Protein AF-A0A9E2KPX1-F1 (afdb_monomer_lite)

InterPro domains:
  IPR003761 Exonuclease VII, small subunit [MF_00337] (8-68)
  IPR003761 Exonuclease VII, small subunit [PF02609] (10-59)
  IPR003761 Exonuclease VII, small subunit [PTHR34137] (3-67)
  IPR003761 Exonuclease VII, small subunit [TIGR01280] (9-63)
  IPR037004 Exonuclease VII, small subunit superfamily [G3DSA:1.10.287.1040] (4-72)
  IPR037004 Exonuclease VII, small subunit superfamily [SSF116842] (5-63)

Secondary structure (DSSP, 8-state):
-HHHHHHHHHHHHHHHHHHHHHHHTT-S-HHHHHHHHHHHHHHHHHHHHHHHHHHHHHHHHHHHHHHHH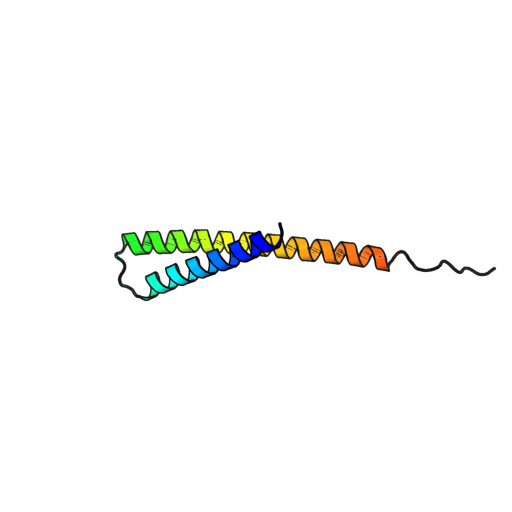HS--------

Structure (mmCIF, N/CA/C/O backbone):
data_AF-A0A9E2KPX1-F1
#
_entry.id   AF-A0A9E2KPX1-F1
#
loop_
_atom_site.group_PDB
_atom_site.id
_atom_site.type_symbol
_atom_site.label_atom_id
_atom_site.label_alt_id
_atom_site.label_comp_id
_atom_site.label_asym_id
_atom_site.label_entity_id
_atom_site.label_seq_id
_atom_site.pdbx_PDB_ins_code
_atom_site.Cartn_x
_atom_site.Cartn_y
_atom_site.Cartn_z
_atom_site.occupancy
_atom_site.B_iso_or_equiv
_atom_site.auth_seq_id
_atom_site.auth_comp_id
_atom_site.auth_asym_id
_atom_site.auth_atom_id
_atom_site.pdbx_PDB_model_num
ATOM 1 N N . MET A 1 1 ? 16.539 -8.721 -8.742 1.00 47.47 1 MET A N 1
ATOM 2 C CA . MET A 1 1 ? 16.054 -7.522 -8.010 1.00 47.47 1 MET A CA 1
ATOM 3 C C . MET A 1 1 ? 14.597 -7.163 -8.338 1.00 47.47 1 MET A C 1
ATOM 5 O O . MET A 1 1 ? 13.989 -6.478 -7.527 1.00 47.47 1 MET A O 1
ATOM 9 N N . SER A 1 2 ? 14.014 -7.600 -9.466 1.00 55.38 2 SER A N 1
ATOM 10 C CA . SER A 1 2 ? 12.627 -7.258 -9.845 1.00 55.38 2 SER A CA 1
ATOM 11 C C . SER A 1 2 ? 11.549 -8.049 -9.090 1.00 55.38 2 SER A C 1
ATOM 13 O O . SER A 1 2 ? 10.528 -7.469 -8.736 1.00 55.38 2 SER A O 1
ATOM 15 N N . ASP A 1 3 ? 11.800 -9.317 -8.754 1.00 61.84 3 ASP A N 1
ATOM 16 C CA . ASP A 1 3 ? 10.806 -10.187 -8.095 1.00 61.84 3 ASP A CA 1
ATOM 17 C C . ASP A 1 3 ? 10.518 -9.775 -6.642 1.00 61.84 3 ASP A C 1
ATOM 19 O O . ASP A 1 3 ? 9.384 -9.824 -6.175 1.00 61.84 3 ASP A O 1
ATOM 23 N N . ASN A 1 4 ? 11.531 -9.248 -5.944 1.00 74.94 4 ASN A N 1
ATOM 24 C CA . ASN A 1 4 ? 11.411 -8.823 -4.546 1.00 74.94 4 ASN A CA 1
ATOM 25 C C . ASN A 1 4 ? 10.442 -7.638 -4.363 1.00 74.94 4 ASN A C 1
ATOM 27 O O . ASN A 1 4 ? 9.752 -7.531 -3.354 1.00 74.94 4 ASN A O 1
ATOM 31 N N . LYS A 1 5 ? 10.357 -6.738 -5.354 1.00 74.44 5 LYS A N 1
ATOM 32 C CA . LYS A 1 5 ? 9.473 -5.563 -5.275 1.00 74.44 5 LYS A CA 1
ATOM 33 C C . LYS A 1 5 ? 7.998 -5.940 -5.451 1.00 74.44 5 LYS A C 1
ATOM 35 O O . LYS A 1 5 ? 7.134 -5.267 -4.896 1.00 74.44 5 LYS A O 1
ATOM 40 N N . MET A 1 6 ? 7.731 -7.014 -6.195 1.00 76.06 6 MET A N 1
ATOM 41 C CA . MET A 1 6 ? 6.390 -7.559 -6.394 1.00 76.06 6 MET A CA 1
ATOM 42 C C . MET A 1 6 ? 5.932 -8.355 -5.168 1.00 76.06 6 MET A C 1
ATOM 44 O O . MET A 1 6 ? 4.844 -8.093 -4.670 1.00 76.06 6 MET A O 1
ATOM 48 N N . HIS A 1 7 ? 6.809 -9.185 -4.590 1.00 76.06 7 HIS A N 1
ATOM 49 C CA . HIS A 1 7 ? 6.551 -9.851 -3.306 1.00 76.06 7 HIS A CA 1
ATOM 50 C C . HIS A 1 7 ? 6.239 -8.834 -2.190 1.00 76.06 7 HIS A C 1
ATOM 52 O O . HIS A 1 7 ? 5.234 -8.938 -1.495 1.00 76.06 7 HIS A O 1
ATOM 58 N N . SER A 1 8 ? 7.026 -7.755 -2.106 1.00 90.38 8 SER A N 1
ATOM 59 C CA . SER A 1 8 ? 6.779 -6.631 -1.188 1.00 90.38 8 SER A CA 1
ATOM 60 C C . SER A 1 8 ? 5.447 -5.902 -1.435 1.00 90.38 8 SER A C 1
ATOM 62 O O . SER A 1 8 ? 4.901 -5.269 -0.527 1.00 90.38 8 SER A O 1
ATOM 64 N N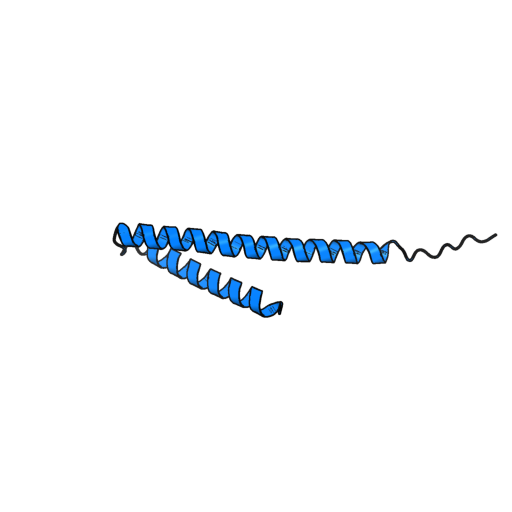 . LEU A 1 9 ? 4.935 -5.895 -2.667 1.00 93.19 9 LEU A N 1
ATOM 65 C CA . LEU A 1 9 ? 3.639 -5.293 -2.976 1.00 93.19 9 LEU A CA 1
ATOM 66 C C . LEU A 1 9 ? 2.496 -6.203 -2.513 1.00 93.19 9 LEU A C 1
ATOM 68 O O . LEU A 1 9 ? 1.559 -5.706 -1.895 1.00 93.19 9 LEU A O 1
ATOM 72 N N . GLU A 1 10 ? 2.598 -7.508 -2.760 1.00 93.31 10 GLU A N 1
ATOM 73 C CA . GLU A 1 10 ? 1.630 -8.512 -2.298 1.00 93.31 10 GLU A CA 1
ATOM 74 C C . GLU A 1 10 ? 1.515 -8.523 -0.767 1.00 93.31 10 GLU A C 1
ATOM 76 O O . GLU A 1 10 ? 0.408 -8.469 -0.233 1.00 93.31 10 GLU A O 1
ATOM 81 N N . GLU A 1 11 ? 2.644 -8.467 -0.055 1.00 95.44 11 GLU A N 1
ATOM 82 C CA . GLU A 1 11 ? 2.679 -8.349 1.410 1.00 95.44 11 GLU A CA 1
ATOM 83 C C . GLU A 1 11 ? 1.950 -7.094 1.910 1.00 95.44 11 GLU A C 1
ATOM 85 O O . GLU A 1 11 ? 1.144 -7.156 2.840 1.00 95.44 11 GLU A O 1
ATOM 90 N N . ARG A 1 12 ? 2.189 -5.942 1.271 1.00 95.75 12 ARG A N 1
ATOM 91 C CA . ARG A 1 12 ? 1.512 -4.687 1.628 1.00 95.75 12 ARG A CA 1
ATOM 92 C C . ARG A 1 12 ? 0.019 -4.722 1.306 1.00 95.75 12 ARG A C 1
ATOM 94 O O . ARG A 1 12 ? -0.770 -4.141 2.046 1.00 95.75 12 ARG A O 1
ATOM 101 N N . PHE A 1 13 ? -0.396 -5.411 0.244 1.00 96.25 13 PHE A N 1
ATOM 102 C CA . PHE A 1 13 ? -1.816 -5.637 -0.030 1.00 96.25 13 PHE A CA 1
ATOM 103 C C . PHE A 1 13 ? -2.472 -6.520 1.033 1.00 96.25 13 PHE A C 1
ATOM 105 O O . PHE A 1 13 ? -3.563 -6.185 1.489 1.00 96.25 13 PHE A O 1
ATOM 112 N N . ALA A 1 14 ? -1.803 -7.589 1.471 1.00 97.12 14 ALA A N 1
ATOM 113 C CA . ALA A 1 14 ? -2.302 -8.447 2.543 1.00 97.12 14 ALA A CA 1
ATOM 114 C C . ALA A 1 14 ? -2.470 -7.664 3.858 1.00 97.12 14 ALA A C 1
ATOM 116 O O . ALA A 1 14 ? -3.522 -7.726 4.492 1.00 97.12 14 ALA A O 1
ATOM 117 N N . GLN A 1 15 ? -1.480 -6.842 4.220 1.00 97.38 15 GLN A N 1
ATOM 118 C CA . GLN A 1 15 ? -1.569 -5.947 5.380 1.00 97.38 15 GLN A CA 1
ATOM 119 C C . GLN A 1 15 ? -2.724 -4.941 5.256 1.00 97.38 15 GLN A C 1
ATOM 121 O O . GLN A 1 15 ? -3.431 -4.682 6.228 1.00 97.38 15 GLN A O 1
ATOM 126 N N . LEU A 1 16 ? -2.953 -4.381 4.063 1.00 98.00 16 LEU A N 1
ATOM 127 C CA . LEU A 1 16 ? -4.061 -3.453 3.828 1.00 98.00 16 LEU A CA 1
ATOM 128 C C . LEU A 1 16 ? -5.421 -4.143 3.991 1.00 98.00 16 LEU A C 1
ATOM 130 O O . LEU A 1 16 ? -6.320 -3.571 4.603 1.00 98.00 16 LEU A O 1
ATOM 134 N N . GLN A 1 17 ? -5.564 -5.370 3.488 1.00 97.75 17 GLN A N 1
ATOM 135 C CA . GLN A 1 17 ? -6.777 -6.172 3.670 1.00 97.75 17 GLN A CA 1
ATOM 136 C C . GLN A 1 17 ? -7.041 -6.484 5.145 1.00 97.75 17 GLN A C 1
ATOM 138 O O . GLN A 1 17 ? -8.186 -6.417 5.587 1.00 97.75 17 GLN A O 1
ATOM 143 N N . GLU A 1 18 ? -5.996 -6.765 5.923 1.00 97.81 18 GLU A N 1
ATOM 144 C CA . GLU A 1 18 ? -6.126 -6.981 7.364 1.00 97.81 18 GLU A CA 1
ATOM 145 C C . GLU A 1 18 ? -6.638 -5.723 8.083 1.00 97.81 18 GLU A C 1
ATOM 147 O O . GLU A 1 18 ? -7.539 -5.806 8.919 1.00 97.81 18 GLU A O 1
ATOM 152 N N . ILE A 1 19 ? -6.107 -4.548 7.731 1.00 97.62 19 ILE A N 1
ATOM 153 C CA . ILE A 1 19 ? -6.561 -3.263 8.280 1.00 97.62 19 ILE A CA 1
ATOM 154 C C . ILE A 1 19 ? -8.031 -3.008 7.928 1.00 97.62 19 ILE A C 1
ATOM 156 O O . ILE A 1 19 ? -8.808 -2.636 8.805 1.00 97.62 19 ILE A O 1
ATOM 160 N N . ILE A 1 20 ? -8.424 -3.235 6.670 1.00 97.69 20 ILE A N 1
ATOM 161 C 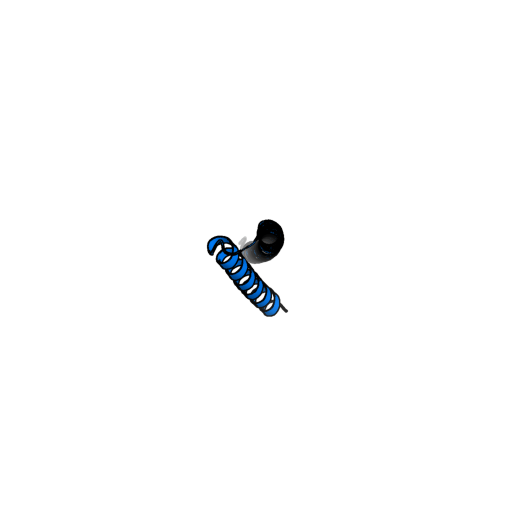CA . ILE A 1 20 ? -9.818 -3.085 6.229 1.00 97.69 20 ILE A CA 1
ATOM 162 C C . ILE A 1 20 ? -10.725 -4.019 7.029 1.00 97.69 20 ILE A C 1
ATOM 164 O O . ILE A 1 20 ? -11.716 -3.562 7.590 1.00 97.69 20 ILE A O 1
ATOM 168 N N . SER A 1 21 ? -10.347 -5.292 7.173 1.00 97.38 21 SER A N 1
ATOM 169 C CA . SER A 1 21 ? -11.136 -6.253 7.945 1.00 97.38 21 SER A CA 1
ATOM 170 C C . SER A 1 21 ? -11.304 -5.819 9.405 1.00 97.38 21 SER A C 1
ATOM 172 O O . SER A 1 21 ? -12.402 -5.911 9.948 1.00 97.38 21 SER A O 1
ATOM 174 N N . LYS A 1 22 ? -10.249 -5.290 10.041 1.00 96.00 22 LYS A N 1
ATOM 175 C CA . LYS A 1 22 ? -10.322 -4.753 11.412 1.00 96.00 22 LYS A CA 1
ATOM 176 C C . LYS A 1 22 ? -11.279 -3.563 11.523 1.00 96.00 22 LYS A C 1
ATOM 178 O O . LYS A 1 22 ? -12.043 -3.494 12.481 1.00 96.00 22 LYS A O 1
ATOM 183 N N . LEU A 1 23 ? -11.257 -2.653 10.549 1.00 96.81 23 LEU A N 1
ATOM 184 C CA . LEU A 1 23 ? -12.174 -1.510 10.497 1.00 96.81 23 LEU A CA 1
ATOM 185 C C . LEU A 1 23 ? -13.631 -1.962 10.294 1.00 96.81 23 LEU A C 1
ATOM 187 O O . LEU A 1 23 ? -14.526 -1.465 10.972 1.00 96.81 23 LEU A O 1
ATOM 191 N N . GLU A 1 24 ? -13.869 -2.933 9.410 1.00 96.88 24 GLU A N 1
ATOM 192 C CA . GLU A 1 24 ? -15.205 -3.471 9.111 1.00 96.88 24 GLU A CA 1
ATOM 193 C C . GLU A 1 24 ? -15.812 -4.269 10.272 1.00 96.88 24 GLU A C 1
ATOM 195 O O . GLU A 1 24 ? -17.031 -4.290 10.432 1.00 96.88 24 GLU A O 1
ATOM 200 N N . GLN A 1 25 ? -14.982 -4.898 11.111 1.00 96.06 25 GLN A N 1
ATOM 201 C CA . GLN A 1 25 ? -15.440 -5.616 12.305 1.00 96.06 25 GLN A CA 1
ATOM 202 C C . GLN A 1 25 ? -16.091 -4.696 13.350 1.00 96.06 25 GLN A C 1
ATOM 204 O O . GLN A 1 25 ? -16.864 -5.179 14.175 1.00 96.06 25 GLN A O 1
ATOM 209 N N . GLY A 1 26 ? -15.779 -3.394 13.353 1.00 91.81 26 GLY A N 1
ATOM 210 C CA . GLY A 1 26 ? -16.419 -2.411 14.240 1.00 91.81 26 GLY A CA 1
ATOM 211 C C . GLY A 1 26 ? -16.138 -2.590 15.741 1.00 91.81 26 GLY A C 1
ATOM 212 O O . GLY A 1 26 ? -16.842 -2.016 16.564 1.00 91.81 26 GLY A O 1
ATOM 213 N N . ASN A 1 27 ? -15.124 -3.382 16.100 1.00 94.62 27 ASN A N 1
ATOM 214 C CA . ASN A 1 27 ? -14.695 -3.669 17.479 1.00 94.62 27 ASN A CA 1
ATOM 215 C C . ASN A 1 27 ? -13.598 -2.702 17.986 1.00 94.62 27 ASN A C 1
ATOM 217 O O . ASN A 1 27 ? -13.108 -2.823 19.102 1.00 94.62 27 ASN A O 1
ATOM 221 N N . LEU A 1 28 ? -13.166 -1.748 17.165 1.00 95.75 28 LEU A N 1
ATOM 222 C CA . LEU A 1 28 ? -12.114 -0.806 17.541 1.00 95.75 28 LEU A CA 1
ATOM 223 C C . LEU A 1 28 ? -12.698 0.355 18.351 1.00 95.75 28 LEU A C 1
ATOM 225 O O . LEU A 1 28 ? -13.777 0.866 18.041 1.00 95.75 28 LEU A O 1
ATOM 229 N N . SER A 1 29 ? -11.958 0.826 19.352 1.00 97.69 29 SER A N 1
ATOM 230 C CA . SER A 1 29 ? -12.216 2.139 19.944 1.00 97.69 29 SER A CA 1
ATOM 231 C C . SER A 1 29 ? -12.036 3.252 18.902 1.00 97.69 29 SER A C 1
ATOM 233 O O . SER A 1 29 ? -11.513 3.037 17.804 1.00 97.69 29 SER A O 1
ATOM 235 N N . LEU A 1 30 ? -12.477 4.469 19.230 1.00 96.75 30 LEU A N 1
ATOM 236 C CA . LEU A 1 30 ? -12.337 5.617 18.331 1.00 96.75 30 LEU A CA 1
ATOM 237 C C . LEU A 1 30 ? -10.869 5.886 17.972 1.00 96.75 30 LEU A C 1
ATOM 239 O O . LEU A 1 30 ? -10.554 6.062 16.796 1.00 96.75 30 LEU A O 1
ATOM 243 N N . ASP A 1 31 ? -9.983 5.871 18.968 1.00 97.69 31 ASP A N 1
ATOM 244 C CA . ASP A 1 31 ? -8.556 6.128 18.766 1.00 97.69 31 ASP A CA 1
ATOM 245 C C . ASP A 1 31 ? -7.920 5.027 17.906 1.00 97.69 31 ASP A C 1
ATOM 247 O O . ASP A 1 31 ? -7.267 5.325 16.906 1.00 97.69 31 ASP A O 1
ATOM 251 N N . GLU A 1 32 ? -8.214 3.755 18.194 1.00 97.62 32 GLU A N 1
ATOM 252 C CA . GLU A 1 32 ? -7.749 2.623 17.379 1.00 97.62 32 GLU A CA 1
ATOM 253 C C . GLU A 1 32 ? -8.289 2.679 15.942 1.00 97.62 32 GLU A C 1
ATOM 255 O O . GLU A 1 32 ? -7.580 2.343 14.993 1.00 97.62 32 GLU A O 1
ATOM 260 N N . SER A 1 33 ? -9.530 3.138 15.754 1.00 97.50 33 SER A N 1
ATOM 261 C CA . SER A 1 33 ? -10.129 3.317 14.427 1.00 97.50 33 SER A CA 1
ATOM 262 C C . SER A 1 33 ? -9.400 4.398 13.628 1.00 97.50 33 SER A C 1
ATOM 264 O O . SER A 1 33 ? -9.133 4.217 12.438 1.00 97.50 33 SER A O 1
ATOM 266 N N . ILE A 1 34 ? -9.041 5.512 14.274 1.00 98.00 34 ILE A N 1
ATOM 267 C CA . ILE A 1 34 ? -8.279 6.607 13.657 1.00 98.00 34 ILE A CA 1
ATOM 268 C C . ILE A 1 34 ? -6.870 6.134 13.284 1.00 98.00 34 ILE A C 1
ATOM 270 O O . ILE A 1 34 ? -6.388 6.432 12.183 1.00 98.00 34 ILE A O 1
ATOM 274 N N . GLU A 1 35 ? -6.216 5.374 14.162 1.00 98.00 35 GLU A N 1
ATOM 275 C CA . GLU A 1 35 ? -4.899 4.794 13.902 1.00 98.00 35 GLU A CA 1
ATOM 276 C C . GLU A 1 35 ? -4.934 3.805 12.734 1.00 98.00 35 GLU A C 1
ATOM 278 O O . GLU A 1 35 ? -4.160 3.952 11.782 1.00 98.00 35 GLU A O 1
ATOM 283 N N . ALA A 1 36 ? -5.867 2.848 12.756 1.00 97.88 36 ALA A N 1
ATOM 284 C CA . ALA A 1 36 ? -6.044 1.854 11.701 1.00 97.88 36 ALA A CA 1
ATOM 285 C C . ALA A 1 36 ? -6.349 2.516 10.349 1.00 97.88 36 ALA A C 1
ATOM 287 O O . ALA A 1 36 ? -5.710 2.195 9.345 1.00 97.88 36 ALA A O 1
ATOM 288 N N . TYR A 1 37 ? -7.251 3.500 10.320 1.00 97.62 37 TYR A N 1
ATOM 289 C CA . TYR A 1 37 ? -7.560 4.262 9.110 1.00 97.62 37 TYR A CA 1
ATOM 290 C C . TYR A 1 37 ? -6.330 4.997 8.564 1.00 97.62 37 TYR A C 1
ATOM 292 O O . TYR A 1 37 ? -6.007 4.905 7.377 1.00 97.62 37 TYR A O 1
ATOM 300 N N . THR A 1 38 ? -5.59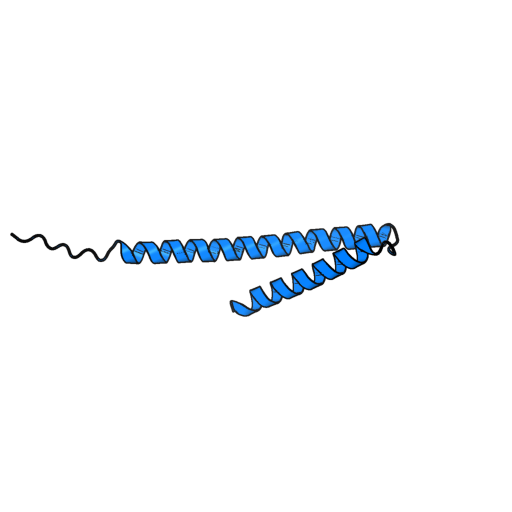4 5.694 9.433 1.00 98.00 38 THR A N 1
ATOM 301 C CA . THR A 1 38 ? -4.398 6.449 9.036 1.00 98.00 38 THR A CA 1
ATOM 302 C C . THR A 1 38 ? -3.298 5.525 8.511 1.00 98.00 38 THR A C 1
ATOM 304 O O . THR A 1 38 ? -2.641 5.845 7.514 1.00 98.00 38 THR A O 1
ATOM 307 N N . ALA A 1 39 ? -3.096 4.371 9.151 1.00 97.75 39 ALA A N 1
ATOM 308 C CA . ALA A 1 39 ? -2.161 3.351 8.692 1.00 97.75 39 ALA A CA 1
ATOM 309 C C . ALA A 1 39 ? -2.574 2.788 7.323 1.00 97.75 39 ALA A C 1
ATOM 311 O O . ALA A 1 39 ? -1.750 2.750 6.406 1.00 97.75 39 ALA A O 1
ATOM 312 N N . GLY A 1 40 ? -3.854 2.443 7.153 1.00 98.06 40 GLY A N 1
ATOM 313 C CA . GLY A 1 40 ? -4.409 1.958 5.888 1.00 98.06 40 GLY A CA 1
ATOM 314 C C . GLY A 1 40 ? -4.227 2.961 4.748 1.00 98.06 40 GLY A C 1
ATOM 315 O O . GLY A 1 40 ? -3.757 2.595 3.672 1.00 98.06 40 GLY A O 1
ATOM 316 N N . MET A 1 41 ? -4.488 4.247 5.001 1.00 98.31 41 MET A N 1
ATOM 317 C CA . MET A 1 41 ? -4.284 5.322 4.024 1.00 98.31 41 MET A CA 1
ATOM 318 C C . MET A 1 41 ? -2.826 5.438 3.563 1.00 98.31 41 MET A C 1
ATOM 320 O O . MET A 1 41 ? -2.555 5.539 2.363 1.00 98.31 41 MET A O 1
ATOM 324 N N . LYS A 1 42 ? -1.871 5.401 4.501 1.00 97.81 42 LYS A N 1
ATOM 325 C CA . LYS A 1 42 ? -0.434 5.447 4.179 1.00 97.81 42 LYS A CA 1
ATOM 326 C C . LYS A 1 42 ? -0.005 4.231 3.360 1.00 97.81 42 LYS A C 1
ATOM 328 O O . LYS A 1 42 ? 0.745 4.367 2.392 1.00 97.81 42 LYS A O 1
ATOM 333 N N . LEU A 1 43 ? -0.495 3.051 3.732 1.00 97.62 43 LEU A N 1
ATOM 334 C CA . LEU A 1 43 ? -0.181 1.801 3.053 1.00 97.62 43 LEU A CA 1
ATOM 335 C C . LEU A 1 43 ? -0.740 1.782 1.624 1.00 97.62 43 LEU A C 1
ATOM 337 O O . LEU A 1 43 ? -0.001 1.493 0.683 1.00 97.62 43 LEU A O 1
ATOM 341 N N . ALA A 1 44 ? -1.995 2.198 1.441 1.00 97.56 44 ALA A N 1
ATOM 342 C CA . ALA A 1 44 ? -2.627 2.321 0.130 1.00 97.56 44 ALA A CA 1
ATOM 343 C C . ALA A 1 44 ? -1.862 3.283 -0.795 1.00 97.56 44 ALA A C 1
ATOM 345 O O . ALA A 1 44 ? -1.596 2.953 -1.954 1.00 97.56 44 ALA A O 1
ATOM 346 N N . ALA A 1 45 ? -1.432 4.440 -0.277 1.00 97.31 45 ALA A N 1
ATOM 347 C CA . ALA A 1 45 ? -0.613 5.388 -1.033 1.00 97.31 45 ALA A CA 1
ATOM 348 C C . ALA A 1 45 ? 0.738 4.778 -1.460 1.00 97.31 45 ALA A C 1
ATOM 350 O O . ALA A 1 45 ? 1.187 4.966 -2.592 1.00 97.31 45 ALA A O 1
ATOM 351 N N . SER A 1 46 ? 1.366 3.994 -0.579 1.00 94.69 46 SER A N 1
ATOM 352 C CA . SER A 1 46 ? 2.620 3.287 -0.865 1.00 94.69 46 SER A CA 1
ATOM 353 C C . SER A 1 46 ? 2.463 2.223 -1.964 1.00 94.69 46 SER A C 1
ATOM 355 O O . SER A 1 46 ? 3.303 2.129 -2.870 1.00 94.69 46 SER A O 1
ATOM 357 N N . CYS A 1 47 ? 1.372 1.449 -1.924 1.00 95.25 47 CYS A N 1
ATOM 358 C CA . CYS A 1 47 ? 1.028 0.488 -2.972 1.00 95.25 47 CYS A CA 1
ATOM 359 C C . CYS A 1 47 ? 0.823 1.190 -4.316 1.00 95.25 47 CYS A C 1
ATOM 361 O O . CYS A 1 47 ? 1.383 0.760 -5.325 1.00 95.25 47 CYS A O 1
ATOM 363 N N . ARG A 1 48 ? 0.086 2.310 -4.323 1.00 96.06 48 ARG A N 1
ATOM 364 C CA . ARG A 1 48 ? -0.170 3.086 -5.540 1.00 96.06 48 ARG A CA 1
ATOM 365 C C . ARG A 1 48 ? 1.119 3.589 -6.186 1.00 96.06 48 ARG A C 1
ATOM 367 O O . ARG A 1 48 ? 1.328 3.342 -7.367 1.00 96.06 48 ARG A O 1
ATOM 374 N N . SER A 1 49 ? 2.003 4.193 -5.395 1.00 94.69 49 SER A N 1
ATOM 375 C CA . SER A 1 49 ? 3.309 4.665 -5.870 1.00 94.69 49 SER A CA 1
ATOM 376 C C . SER A 1 49 ? 4.131 3.536 -6.508 1.00 94.69 49 SER A C 1
ATOM 378 O O . SER A 1 49 ? 4.702 3.688 -7.585 1.00 94.69 49 SER A O 1
ATOM 380 N N . THR A 1 50 ? 4.113 2.347 -5.896 1.00 93.56 50 THR A N 1
ATOM 381 C CA . THR A 1 50 ? 4.818 1.176 -6.440 1.00 93.56 50 THR A CA 1
ATOM 382 C C . THR A 1 50 ? 4.251 0.747 -7.795 1.00 93.56 50 THR A C 1
ATOM 384 O O . THR A 1 50 ? 5.021 0.448 -8.707 1.00 93.56 50 THR A O 1
ATOM 387 N N . LEU A 1 51 ? 2.923 0.728 -7.938 1.00 95.12 51 LEU A N 1
ATOM 388 C CA . LEU A 1 51 ? 2.259 0.400 -9.200 1.00 95.12 51 LEU A CA 1
ATOM 389 C C . LEU A 1 51 ? 2.572 1.427 -10.291 1.00 95.12 51 LEU A C 1
ATOM 391 O O . LEU A 1 51 ? 2.898 1.033 -11.409 1.00 95.12 51 LEU A O 1
ATOM 395 N N . ASP A 1 52 ? 2.534 2.719 -9.963 1.00 95.94 52 ASP A N 1
ATOM 396 C CA . ASP A 1 52 ? 2.843 3.790 -10.913 1.00 95.94 52 ASP A CA 1
ATOM 397 C C . ASP A 1 52 ? 4.300 3.673 -11.414 1.00 95.94 52 ASP A C 1
ATOM 399 O O . ASP A 1 52 ? 4.560 3.758 -12.617 1.00 95.94 52 ASP A O 1
ATOM 403 N N . GLU A 1 53 ? 5.256 3.366 -10.527 1.00 93.81 53 GLU A N 1
ATOM 404 C CA . GLU A 1 53 ? 6.644 3.088 -10.921 1.00 93.81 53 GLU A CA 1
ATOM 405 C C . GLU A 1 53 ? 6.775 1.867 -11.846 1.00 93.81 53 GLU A C 1
ATOM 407 O O . GLU A 1 53 ? 7.566 1.871 -12.794 1.00 93.81 53 GLU A O 1
ATOM 412 N N . MET A 1 54 ? 6.042 0.788 -11.560 1.00 93.38 54 MET A N 1
ATOM 413 C CA . MET A 1 54 ? 6.057 -0.419 -12.390 1.00 93.38 54 MET A CA 1
ATOM 414 C C . MET A 1 54 ? 5.460 -0.139 -13.771 1.00 93.38 54 MET A C 1
ATOM 416 O O . MET A 1 54 ? 6.044 -0.536 -14.780 1.00 93.38 54 MET A O 1
ATOM 420 N N . GLN A 1 55 ? 4.355 0.604 -13.831 1.00 94.44 55 GLN A N 1
ATOM 421 C CA . GLN A 1 55 ? 3.726 1.020 -15.079 1.00 94.44 55 GLN A CA 1
ATOM 422 C C . GLN A 1 55 ? 4.669 1.891 -15.923 1.00 94.44 55 GLN A C 1
ATOM 424 O O . GLN A 1 55 ? 4.800 1.657 -17.126 1.00 94.44 55 GLN A O 1
ATOM 429 N N . ALA A 1 56 ? 5.385 2.834 -15.304 1.00 95.62 56 ALA A N 1
ATOM 430 C CA . ALA A 1 56 ? 6.378 3.659 -15.992 1.00 95.62 56 ALA A CA 1
ATOM 431 C C . ALA A 1 56 ? 7.507 2.818 -16.614 1.00 95.62 56 ALA A C 1
ATOM 433 O O . ALA A 1 56 ? 7.905 3.054 -17.755 1.00 95.62 56 ALA A O 1
ATOM 434 N N . LYS A 1 57 ? 7.990 1.787 -15.906 1.00 92.94 57 LYS A N 1
ATOM 435 C CA . LYS A 1 57 ? 9.006 0.860 -16.436 1.00 92.94 57 LYS A CA 1
ATOM 436 C C . LYS A 1 57 ? 8.502 0.072 -17.642 1.00 92.94 57 LYS A C 1
ATOM 438 O O . LYS A 1 57 ? 9.238 -0.080 -18.614 1.00 92.94 57 LYS A O 1
ATOM 443 N N . VAL A 1 58 ? 7.259 -0.409 -17.591 1.00 94.94 58 VAL A N 1
ATOM 444 C CA . VAL A 1 58 ? 6.632 -1.121 -18.717 1.00 94.94 58 VAL A CA 1
ATOM 445 C C . VAL A 1 58 ? 6.506 -0.202 -19.931 1.00 94.94 58 VAL A C 1
ATOM 447 O O . VAL A 1 58 ? 6.841 -0.608 -21.044 1.00 94.94 58 VAL A O 1
ATOM 450 N N . GLN A 1 59 ? 6.076 1.044 -19.723 1.00 95.88 59 GLN A N 1
ATOM 451 C CA . GLN A 1 59 ? 5.948 2.024 -20.797 1.00 95.88 59 GLN A CA 1
ATOM 452 C C . GLN A 1 59 ? 7.303 2.324 -21.456 1.00 95.88 59 GLN A C 1
ATOM 454 O O . GLN A 1 59 ? 7.419 2.231 -22.677 1.00 95.88 59 GLN A O 1
ATOM 459 N N . ALA A 1 60 ? 8.346 2.573 -20.659 1.00 95.19 60 ALA A N 1
ATOM 460 C CA . ALA A 1 60 ? 9.694 2.806 -21.175 1.00 95.19 60 ALA A CA 1
ATOM 461 C C . ALA A 1 60 ? 10.240 1.599 -21.963 1.00 95.19 60 ALA A C 1
ATOM 463 O O . ALA A 1 60 ? 10.825 1.766 -23.033 1.00 95.19 60 ALA A O 1
ATOM 464 N N . ALA A 1 61 ? 10.016 0.372 -21.477 1.00 94.25 61 ALA A N 1
ATOM 465 C CA . ALA A 1 61 ? 10.428 -0.842 -22.183 1.00 94.25 61 ALA A CA 1
ATOM 466 C C . ALA A 1 61 ? 9.714 -0.995 -23.539 1.00 94.25 61 ALA A C 1
ATOM 468 O O . ALA A 1 61 ? 10.330 -1.381 -24.534 1.00 94.25 61 ALA A O 1
ATOM 469 N N . ARG A 1 62 ? 8.421 -0.653 -23.599 1.00 95.06 62 ARG A N 1
ATOM 470 C CA . ARG A 1 62 ? 7.629 -0.683 -24.835 1.00 95.06 62 ARG A CA 1
ATOM 471 C C . ARG A 1 62 ? 8.127 0.335 -25.863 1.00 95.06 62 ARG A C 1
ATOM 473 O O . ARG A 1 62 ? 8.207 0.006 -27.043 1.00 95.06 62 ARG A O 1
ATOM 480 N N . GLU A 1 63 ? 8.474 1.542 -25.427 1.00 94.19 63 GLU A N 1
ATOM 481 C CA . GLU A 1 63 ? 9.034 2.584 -26.296 1.00 94.19 63 GLU A CA 1
ATOM 482 C C . GLU A 1 63 ? 10.389 2.160 -26.877 1.00 94.19 63 GLU A C 1
ATOM 484 O O . GLU A 1 63 ? 10.599 2.252 -28.086 1.00 94.19 63 GLU A O 1
ATOM 489 N N . GLN A 1 64 ? 11.274 1.594 -26.049 1.00 89.00 64 GLN A N 1
ATOM 490 C CA . GLN A 1 64 ? 12.567 1.068 -26.503 1.00 89.00 64 GLN A CA 1
ATOM 491 C C . GLN A 1 64 ? 12.408 -0.056 -27.536 1.00 89.00 64 GLN A C 1
ATOM 493 O O . GLN A 1 64 ? 13.128 -0.078 -28.533 1.00 89.00 64 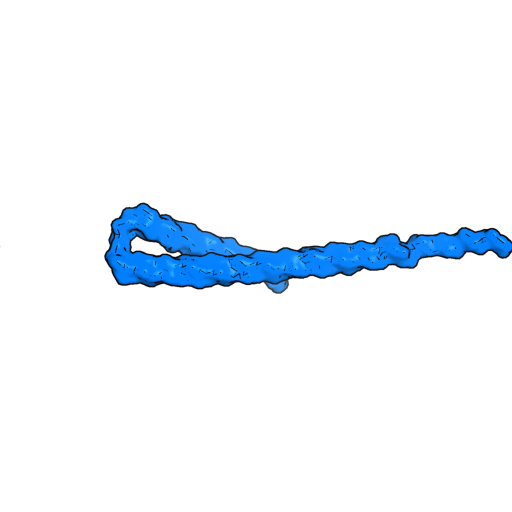GLN A O 1
ATOM 498 N N . ALA A 1 65 ? 11.442 -0.959 -27.343 1.00 86.62 65 ALA A N 1
ATOM 499 C CA . ALA A 1 65 ? 11.171 -2.037 -28.292 1.00 86.62 65 ALA A CA 1
ATOM 500 C C . ALA A 1 65 ? 10.693 -1.522 -29.666 1.00 86.62 65 ALA A C 1
ATOM 502 O O . ALA A 1 65 ? 11.043 -2.103 -30.694 1.00 86.62 65 ALA A O 1
ATOM 503 N N . GLN A 1 66 ? 9.934 -0.421 -29.715 1.00 74.88 66 GLN A N 1
ATOM 504 C CA . GLN A 1 66 ? 9.441 0.148 -30.976 1.00 74.88 66 GLN A CA 1
ATOM 505 C C . GLN A 1 66 ? 10.553 0.792 -31.820 1.00 74.88 66 GLN A C 1
ATOM 507 O O . GLN A 1 66 ? 10.547 0.640 -33.043 1.00 74.88 66 GLN A O 1
ATOM 512 N N . VAL A 1 67 ? 11.549 1.428 -31.191 1.00 66.44 67 VAL A N 1
ATOM 513 C CA . VAL A 1 67 ? 12.680 2.072 -31.892 1.00 66.44 67 VAL A CA 1
ATOM 514 C C . VAL A 1 67 ? 13.519 1.067 -32.698 1.00 66.44 67 VAL A C 1
ATOM 516 O O . VAL A 1 67 ? 14.027 1.406 -33.763 1.00 66.44 67 VAL A O 1
ATOM 519 N N . VAL A 1 68 ? 13.606 -0.192 -32.253 1.00 60.56 68 VAL A N 1
ATOM 520 C CA . VAL A 1 68 ? 14.381 -1.251 -32.933 1.00 60.56 68 VAL A CA 1
ATOM 521 C C . VAL A 1 68 ? 13.686 -1.765 -34.205 1.00 60.56 68 VAL A C 1
ATOM 523 O O . VAL A 1 68 ? 14.341 -2.272 -35.112 1.00 60.56 68 VAL A O 1
ATOM 526 N N . THR A 1 69 ? 12.363 -1.610 -34.317 1.00 58.97 69 THR A N 1
ATOM 527 C CA . THR A 1 69 ? 11.601 -2.083 -35.491 1.00 58.97 69 THR A CA 1
ATOM 528 C C . THR A 1 69 ? 11.554 -1.081 -36.647 1.00 58.97 69 THR A C 1
ATOM 530 O O . THR A 1 69 ? 11.326 -1.481 -37.785 1.00 58.97 69 THR A O 1
ATOM 533 N N . ALA A 1 70 ? 11.817 0.204 -36.388 1.00 58.84 70 ALA A N 1
ATOM 534 C CA . ALA A 1 70 ? 11.750 1.258 -37.402 1.00 58.84 70 ALA A CA 1
ATOM 535 C C . ALA A 1 70 ? 13.060 1.459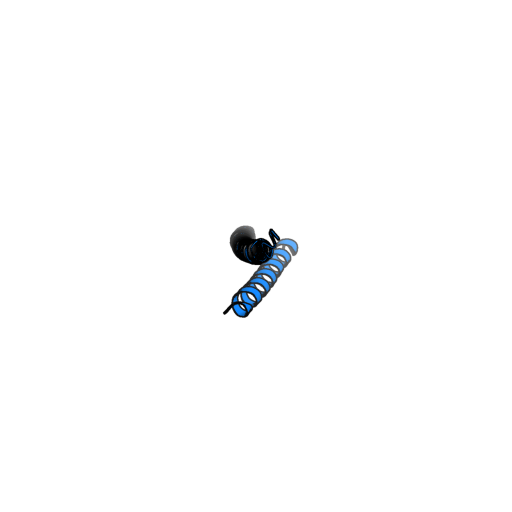 -38.194 1.00 58.84 70 ALA A C 1
ATOM 537 O O . ALA A 1 70 ? 13.046 2.113 -39.233 1.00 58.84 70 ALA A O 1
ATOM 538 N N . THR A 1 71 ? 14.190 0.907 -37.740 1.00 53.12 71 THR A N 1
ATOM 539 C CA . THR A 1 71 ? 15.525 1.181 -38.313 1.00 53.12 71 THR A CA 1
ATOM 540 C C . THR A 1 71 ? 16.078 0.091 -39.240 1.00 53.12 71 THR A C 1
ATOM 542 O O . THR A 1 71 ? 17.141 0.289 -39.820 1.00 53.12 71 THR A O 1
ATOM 545 N N . ASN A 1 72 ? 15.352 -1.013 -39.465 1.00 56.41 72 ASN A N 1
ATOM 546 C CA . ASN A 1 72 ? 15.779 -2.120 -40.340 1.00 56.41 72 ASN A CA 1
ATOM 547 C C . ASN A 1 72 ? 15.017 -2.193 -41.679 1.00 56.41 72 ASN A C 1
ATOM 549 O O . ASN A 1 72 ? 14.789 -3.283 -42.205 1.00 56.41 72 ASN A O 1
ATOM 553 N N . ALA A 1 73 ? 14.616 -1.059 -42.259 1.00 53.16 73 ALA A N 1
ATOM 554 C CA . ALA A 1 73 ? 14.207 -1.045 -43.663 1.00 53.16 73 ALA A CA 1
ATOM 555 C C . ALA A 1 73 ? 15.473 -1.154 -44.540 1.00 53.16 73 ALA A C 1
ATOM 557 O O . ALA A 1 73 ? 16.319 -0.259 -44.471 1.00 53.16 73 ALA A O 1
ATOM 558 N N . PRO A 1 74 ? 15.657 -2.216 -45.349 1.00 53.88 74 PRO A N 1
ATOM 559 C CA . PRO A 1 74 ? 16.747 -2.242 -46.307 1.00 53.88 74 PRO A CA 1
ATOM 560 C C . PRO A 1 74 ? 16.466 -1.154 -47.343 1.00 53.88 74 PRO A C 1
ATOM 562 O O . PRO A 1 74 ? 15.498 -1.237 -48.099 1.00 53.88 74 PRO A O 1
ATOM 565 N N . SER A 1 75 ? 17.308 -0.124 -47.363 1.00 60.25 75 SER A N 1
ATOM 566 C CA . SER A 1 75 ? 17.366 0.880 -48.424 1.00 60.25 75 SER A CA 1
ATOM 567 C C . SER A 1 75 ? 17.823 0.213 -49.724 1.00 60.25 75 SER A C 1
ATOM 569 O O . SER A 1 75 ? 18.973 0.326 -50.137 1.00 60.25 75 SER A O 1
ATOM 571 N N . GLY A 1 76 ? 16.929 -0.553 -50.344 1.00 57.81 76 GLY A N 1
ATOM 572 C CA . GLY A 1 76 ? 17.072 -1.061 -51.696 1.00 57.81 76 GLY A CA 1
ATOM 573 C C . GLY A 1 76 ? 16.598 0.000 -52.674 1.00 57.81 76 GLY A C 1
ATOM 574 O O . GLY A 1 76 ? 15.458 -0.050 -53.126 1.00 57.81 76 GLY A O 1
ATOM 575 N N . THR A 1 77 ? 17.466 0.953 -53.006 1.00 57.44 77 THR A N 1
ATOM 576 C CA . THR A 1 77 ? 17.265 1.793 -54.190 1.00 57.44 77 THR A CA 1
ATOM 577 C C . THR A 1 77 ? 18.144 1.225 -55.290 1.00 57.44 77 THR A C 1
ATOM 579 O O . THR A 1 77 ? 19.352 1.435 -55.316 1.00 57.44 77 THR A O 1
ATOM 582 N N . ASN A 1 78 ? 17.520 0.428 -56.150 1.00 52.97 78 ASN A N 1
ATOM 583 C CA . ASN A 1 78 ? 18.109 -0.078 -57.378 1.00 52.97 78 ASN A CA 1
ATOM 584 C C . ASN A 1 78 ? 18.157 1.078 -58.391 1.00 52.97 78 ASN A C 1
ATOM 586 O O . ASN A 1 78 ? 17.103 1.596 -58.769 1.00 52.97 78 ASN A O 1
ATOM 590 N N . GLN A 1 79 ? 19.359 1.489 -58.786 1.00 41.47 79 GLN A N 1
ATOM 591 C CA . GLN A 1 79 ? 19.642 2.082 -60.092 1.00 41.47 79 GLN A CA 1
ATOM 592 C C . GLN A 1 79 ? 21.048 1.679 -60.521 1.00 41.47 79 GLN A C 1
ATOM 594 O O . GLN A 1 79 ? 21.965 1.794 -59.677 1.00 41.47 79 GLN A O 1
#

Organism: NCBI:txid2838450

Sequence (79 aa):
MSDNKMHSLEERFAQLQEIISKLEQGNLSLDESIEAYTAGMKLAASCRSTLDEMQAKVQAAREQAQVVTATNAPSGTNQ

Radius of gyration: 22.9 Å; chains: 1; bounding box: 36×17×80 Å

Foldseek 3Di:
DVVVLVVVLVVLVVVLVVLVVVLVVVPDDPVRNVVSVVVSVVSVVVSVVSVVVVVVVVVVVVVVVVVVVVPPDPPPDDD

pLDDT: mean 86.42, std 16.44, range [41.47, 98.31]